Protein AF-A0A1N7HCP5-F1 (afdb_monomer_lite)

pLDDT: mean 70.61, std 15.7, range [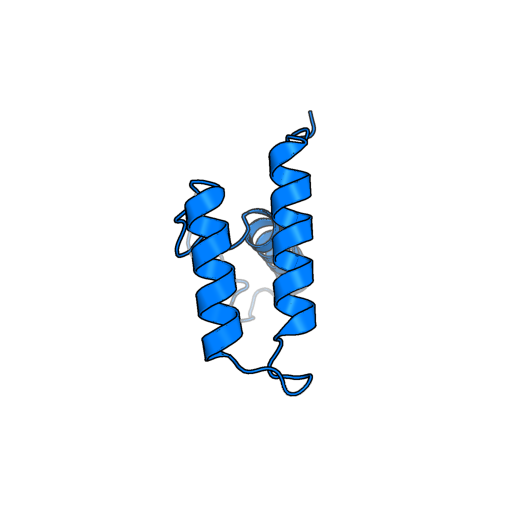36.38, 91.94]

Sequence (85 aa):
MSPTSDPADRDLRAARRAVIRANHPDVGGDPATLRRELDRLASVGGQAVPGARPRALRRRAAIRVRTLRAKLPRGCPGAKRYVDL

Foldseek 3Di:
DDPPQDPLNVVLVVQLVVLCVVAPVVVVHDPVSSVVSNVVSCVVVVHPDDPCPDVVVVVVVVVVLVVVLVVDPCPDVSVDDPDDD

Organism: NCBI:txid1344003

Secondary structure (DSSP, 8-state):
------HHHHHHHHHHHHHHHHH-GGGT--HHHHHHHHHHHHHHTT---TT---HHHHHHHHHHHHHHHHHS-TTSTTT--S---

Radius of gyration: 19.71 Å; chains: 1; bounding box: 31×50×34 Å

Structure (mmCIF, N/CA/C/O backbone):
data_AF-A0A1N7HCP5-F1
#
_entry.id   AF-A0A1N7HCP5-F1
#
loop_
_atom_site.group_PDB
_atom_site.id
_atom_site.type_symbol
_atom_site.label_atom_id
_atom_site.label_alt_id
_atom_site.label_comp_id
_atom_site.label_asym_id
_atom_site.label_entity_id
_atom_site.label_seq_id
_atom_site.pdbx_PDB_ins_code
_atom_site.Cartn_x
_atom_site.Cartn_y
_atom_site.Cartn_z
_atom_site.occupancy
_atom_site.B_iso_or_equiv
_atom_site.auth_seq_id
_atom_site.auth_comp_id
_atom_site.auth_asym_id
_atom_site.auth_atom_id
_atom_site.pdbx_PDB_model_num
ATOM 1 N N . MET A 1 1 ? 4.589 23.331 -15.369 1.00 36.38 1 MET A N 1
ATOM 2 C CA . MET A 1 1 ? 5.211 22.090 -15.872 1.00 36.38 1 MET A CA 1
ATOM 3 C C . MET A 1 1 ? 4.825 20.949 -14.947 1.00 36.38 1 MET A C 1
ATOM 5 O O . MET A 1 1 ? 5.148 20.990 -13.766 1.00 36.38 1 MET A O 1
ATOM 9 N N . SER A 1 2 ? 4.013 20.019 -15.443 1.00 41.09 2 SER A N 1
ATOM 10 C CA . SER A 1 2 ? 3.548 18.849 -14.692 1.00 41.09 2 SER A CA 1
ATOM 11 C C . SER A 1 2 ? 4.713 17.877 -14.479 1.00 41.09 2 SER A C 1
ATOM 13 O O . SER A 1 2 ? 5.498 17.710 -15.409 1.00 41.09 2 SER A O 1
ATOM 15 N N . PRO A 1 3 ? 4.853 17.223 -13.312 1.00 49.50 3 PRO A N 1
ATOM 16 C CA . PRO A 1 3 ? 5.819 16.147 -13.171 1.00 49.50 3 PRO A CA 1
ATOM 17 C C . PRO A 1 3 ? 5.302 14.980 -14.009 1.00 49.50 3 PRO A C 1
ATOM 19 O O . PRO A 1 3 ? 4.345 14.301 -13.623 1.00 49.50 3 PRO A O 1
ATOM 22 N N . THR A 1 4 ? 5.879 14.800 -15.194 1.00 51.50 4 THR A N 1
ATOM 23 C CA . THR A 1 4 ? 5.718 13.589 -15.991 1.00 51.50 4 THR A CA 1
ATOM 24 C C . THR A 1 4 ? 6.135 12.445 -15.084 1.00 51.50 4 THR A C 1
ATOM 26 O O . THR A 1 4 ? 7.299 12.315 -14.726 1.00 51.50 4 THR A O 1
ATOM 29 N N . SER A 1 5 ? 5.146 11.712 -14.577 1.00 59.00 5 SER A N 1
ATOM 30 C CA . SER A 1 5 ? 5.403 10.518 -13.786 1.00 59.00 5 SER A CA 1
ATOM 31 C C . SER A 1 5 ? 6.147 9.558 -14.694 1.00 59.00 5 SER A C 1
ATOM 33 O O . SER A 1 5 ? 5.589 9.183 -15.726 1.00 59.00 5 SER A O 1
ATOM 35 N N . ASP A 1 6 ? 7.381 9.236 -14.324 1.00 69.44 6 ASP A N 1
ATOM 36 C CA . ASP A 1 6 ? 8.222 8.265 -15.010 1.00 69.44 6 ASP A CA 1
ATOM 37 C C . ASP A 1 6 ? 7.389 6.996 -15.311 1.00 69.44 6 ASP A C 1
ATOM 39 O O . ASP A 1 6 ? 6.603 6.577 -14.447 1.00 69.44 6 ASP A O 1
ATOM 43 N N . PRO A 1 7 ? 7.436 6.414 -16.523 1.00 67.56 7 PRO A N 1
ATOM 44 C CA . PRO A 1 7 ? 6.749 5.154 -16.817 1.00 67.56 7 PRO A CA 1
ATOM 45 C C . PRO A 1 7 ? 7.005 4.074 -15.752 1.00 67.56 7 PRO A C 1
ATOM 47 O O . PRO A 1 7 ? 6.050 3.433 -15.311 1.00 67.56 7 PRO A O 1
ATOM 50 N N . ALA A 1 8 ? 8.228 3.977 -15.219 1.00 71.56 8 ALA A N 1
ATOM 51 C CA . ALA A 1 8 ? 8.555 3.044 -14.137 1.00 71.56 8 ALA A CA 1
ATOM 52 C C . ALA A 1 8 ? 7.738 3.308 -12.849 1.00 71.56 8 ALA A C 1
ATOM 54 O O . ALA A 1 8 ? 7.219 2.386 -12.214 1.00 71.56 8 ALA A O 1
ATOM 55 N N . ASP A 1 9 ? 7.520 4.581 -12.501 1.00 76.06 9 ASP A N 1
ATOM 56 C CA . ASP A 1 9 ? 6.685 4.987 -11.363 1.00 76.06 9 ASP A CA 1
ATOM 57 C C . ASP A 1 9 ? 5.194 4.699 -11.583 1.00 76.06 9 ASP A C 1
ATOM 59 O O . ASP A 1 9 ? 4.418 4.579 -10.622 1.00 76.06 9 ASP A O 1
ATOM 63 N N . ARG A 1 10 ? 4.741 4.681 -12.840 1.00 80.12 10 ARG A N 1
ATOM 64 C CA . ARG A 1 10 ? 3.354 4.350 -13.184 1.00 80.12 10 ARG A CA 1
ATOM 65 C C . ARG A 1 10 ? 3.111 2.857 -12.999 1.00 80.12 10 ARG A C 1
ATOM 67 O O . ARG A 1 10 ? 2.105 2.499 -12.378 1.00 80.12 10 ARG A O 1
ATOM 74 N N . ASP A 1 11 ? 4.039 2.031 -13.461 1.00 83.94 11 ASP A N 1
ATOM 75 C CA . ASP A 1 11 ? 3.945 0.575 -13.388 1.00 83.94 11 ASP A CA 1
ATOM 76 C C . ASP A 1 11 ? 4.037 0.087 -11.941 1.00 83.94 11 ASP A C 1
ATOM 78 O O . ASP A 1 11 ? 3.177 -0.673 -11.486 1.00 83.94 11 ASP A O 1
ATOM 82 N N . LEU A 1 12 ? 4.951 0.650 -11.143 1.00 83.69 12 LEU A N 1
ATOM 83 C CA . LEU A 1 12 ? 5.035 0.368 -9.706 1.00 83.69 12 LEU A CA 1
ATOM 84 C C . LEU A 1 12 ? 3.733 0.737 -8.968 1.00 83.69 12 LEU A C 1
ATOM 86 O O . LEU A 1 12 ? 3.253 0.006 -8.095 1.00 83.69 12 LEU A O 1
ATOM 90 N N . ARG A 1 13 ? 3.095 1.855 -9.342 1.00 84.56 13 ARG A N 1
ATOM 91 C CA . ARG A 1 13 ? 1.790 2.263 -8.791 1.00 84.56 13 ARG A CA 1
ATOM 92 C C . ARG A 1 13 ? 0.638 1.364 -9.235 1.00 84.56 13 ARG A C 1
ATOM 94 O O . ARG A 1 13 ? -0.359 1.272 -8.511 1.00 84.56 13 ARG A O 1
ATOM 101 N N . ALA A 1 14 ? 0.713 0.765 -10.418 1.00 89.00 14 ALA A N 1
ATOM 102 C CA . ALA A 1 14 ? -0.270 -0.207 -10.882 1.00 89.00 14 ALA A CA 1
ATOM 103 C C . ALA A 1 14 ? -0.117 -1.531 -10.119 1.00 89.00 14 ALA A C 1
ATOM 105 O O . ALA A 1 14 ? -1.099 -2.010 -9.548 1.00 89.00 14 ALA A O 1
ATOM 106 N N . ALA A 1 15 ? 1.115 -2.035 -9.996 1.00 87.88 15 ALA A N 1
ATOM 107 C CA . ALA A 1 15 ? 1.445 -3.243 -9.241 1.00 87.88 15 ALA A CA 1
ATOM 108 C C . ALA A 1 15 ? 1.007 -3.138 -7.771 1.00 87.88 15 ALA A C 1
ATOM 110 O O . ALA A 1 15 ? 0.289 -3.999 -7.261 1.00 87.88 15 ALA A O 1
ATOM 111 N N . ARG A 1 16 ? 1.310 -2.011 -7.112 1.00 87.69 16 ARG A N 1
ATOM 112 C CA . ARG A 1 16 ? 0.872 -1.751 -5.731 1.00 87.69 16 ARG A CA 1
ATOM 113 C C . ARG A 1 16 ? -0.650 -1.802 -5.574 1.00 87.69 16 ARG A C 1
ATOM 115 O O . ARG A 1 16 ? -1.156 -2.330 -4.589 1.00 87.69 16 ARG A O 1
ATOM 122 N N . ARG A 1 17 ? -1.400 -1.253 -6.535 1.00 91.38 17 ARG A N 1
ATOM 123 C CA . ARG A 1 17 ? -2.873 -1.279 -6.512 1.00 91.38 17 ARG A CA 1
ATOM 124 C C . ARG A 1 17 ? -3.436 -2.677 -6.744 1.00 91.38 17 ARG A C 1
ATOM 126 O O . ARG A 1 17 ? -4.459 -3.003 -6.150 1.00 91.38 17 ARG A O 1
ATOM 133 N N . ALA A 1 18 ? -2.793 -3.488 -7.580 1.00 91.94 18 ALA A N 1
ATOM 134 C CA . ALA A 1 18 ? -3.178 -4.881 -7.780 1.00 91.94 18 ALA A CA 1
ATOM 135 C C . ALA A 1 18 ? -3.044 -5.689 -6.479 1.00 91.94 18 ALA A C 1
ATOM 137 O O . ALA A 1 18 ? -4.017 -6.310 -6.061 1.00 91.94 18 ALA A O 1
ATOM 138 N N . VAL A 1 19 ? -1.905 -5.573 -5.786 1.00 91.00 19 VAL A N 1
ATOM 139 C CA . VAL A 1 19 ? -1.658 -6.248 -4.497 1.00 91.00 19 VAL A CA 1
ATOM 140 C C . VAL A 1 19 ? -2.671 -5.840 -3.428 1.00 91.00 19 VAL A C 1
ATOM 142 O O . VAL A 1 19 ? -3.208 -6.702 -2.734 1.00 91.00 19 VAL A O 1
ATOM 145 N N . ILE A 1 20 ? -2.970 -4.538 -3.324 1.00 90.56 20 ILE A N 1
ATOM 146 C CA . ILE A 1 20 ? -3.969 -4.030 -2.374 1.00 90.56 20 ILE A CA 1
ATOM 147 C C . ILE A 1 20 ? -5.339 -4.629 -2.668 1.00 90.56 20 ILE A C 1
ATOM 149 O O . ILE A 1 20 ? -5.972 -5.126 -1.751 1.00 90.56 20 ILE A O 1
ATOM 153 N N . ARG A 1 21 ? -5.793 -4.618 -3.927 1.00 90.62 21 ARG A N 1
ATOM 154 C CA . ARG A 1 21 ? -7.108 -5.177 -4.281 1.00 90.62 21 ARG A CA 1
ATOM 155 C C . ARG A 1 21 ? -7.210 -6.674 -4.002 1.00 90.62 21 ARG A C 1
ATOM 157 O O . ARG A 1 21 ? -8.278 -7.121 -3.614 1.00 90.62 21 ARG A O 1
ATOM 164 N N . ALA A 1 22 ? -6.124 -7.420 -4.193 1.00 89.62 22 ALA A N 1
ATOM 165 C CA . ALA A 1 22 ? -6.111 -8.864 -3.990 1.00 89.62 22 ALA A CA 1
ATOM 166 C C . ALA A 1 22 ? -6.117 -9.272 -2.507 1.00 89.62 22 ALA A C 1
ATOM 168 O O . ALA A 1 22 ? -6.699 -10.294 -2.169 1.00 89.62 22 ALA A O 1
ATOM 169 N N . ASN A 1 23 ? -5.489 -8.486 -1.624 1.00 89.25 23 ASN A N 1
ATOM 170 C CA . ASN A 1 23 ? -5.268 -8.868 -0.223 1.00 89.25 23 ASN A CA 1
ATOM 171 C C . ASN A 1 23 ? -5.922 -7.906 0.784 1.00 89.25 23 ASN A C 1
ATOM 173 O O . ASN A 1 23 ? -5.533 -7.879 1.950 1.00 89.25 23 ASN A O 1
ATOM 177 N N . HIS A 1 24 ? -6.868 -7.064 0.355 1.00 89.31 24 HIS A N 1
ATOM 178 C CA . HIS A 1 24 ? -7.464 -6.078 1.256 1.00 89.31 24 HIS A CA 1
ATOM 179 C C . HIS A 1 24 ? -8.281 -6.767 2.365 1.00 89.31 24 HIS A C 1
ATOM 181 O O . HIS A 1 24 ? -9.115 -7.616 2.049 1.00 89.31 24 HIS A O 1
ATOM 187 N N . PRO A 1 25 ? -8.134 -6.374 3.643 1.00 87.81 25 PRO A N 1
ATOM 188 C CA . PRO A 1 25 ? -8.911 -6.963 4.736 1.00 87.81 25 PRO A CA 1
ATOM 189 C C . PRO A 1 25 ? -10.424 -6.776 4.563 1.00 87.81 25 PRO A C 1
ATOM 191 O O . PRO A 1 25 ? -11.182 -7.705 4.814 1.00 87.81 25 PRO A O 1
ATOM 194 N N . ASP A 1 26 ? -10.869 -5.632 4.031 1.00 87.00 26 ASP A N 1
ATOM 195 C CA . ASP A 1 26 ? -12.301 -5.387 3.768 1.00 87.00 26 ASP A CA 1
ATOM 196 C C . ASP A 1 26 ? -12.917 -6.331 2.716 1.00 87.00 26 ASP A C 1
ATOM 198 O O . ASP A 1 26 ? -14.137 -6.401 2.615 1.00 87.00 26 ASP A O 1
ATOM 202 N N . VAL A 1 27 ? -12.104 -7.052 1.930 1.00 88.69 27 VAL A N 1
ATOM 203 C CA . VAL A 1 27 ? -12.586 -8.096 1.000 1.00 88.69 27 VAL A CA 1
ATOM 204 C C . VAL A 1 27 ? -12.269 -9.514 1.492 1.00 88.69 27 VAL A C 1
ATOM 206 O O . VAL A 1 27 ? -12.361 -10.465 0.723 1.00 88.69 27 VAL A O 1
ATOM 209 N N . GLY A 1 28 ? -11.891 -9.664 2.767 1.00 86.44 28 GLY A N 1
ATOM 210 C CA . GLY A 1 28 ? -11.521 -10.947 3.375 1.00 86.44 28 GLY A CA 1
ATOM 211 C C . GLY A 1 28 ? -10.063 -11.363 3.156 1.00 86.44 28 GLY A C 1
ATOM 212 O O . GLY A 1 28 ? -9.713 -12.512 3.413 1.00 86.44 28 GLY A O 1
ATOM 213 N N . GLY A 1 29 ? -9.207 -10.458 2.674 1.00 89.56 29 GLY A N 1
ATOM 214 C CA . GLY A 1 29 ? -7.779 -10.712 2.504 1.00 89.56 29 GLY A CA 1
ATOM 215 C C . GLY A 1 29 ? -6.996 -10.682 3.820 1.00 89.56 29 GLY A C 1
ATOM 216 O O . GLY A 1 29 ? -7.375 -10.011 4.781 1.00 89.56 29 GLY A O 1
ATOM 217 N N . ASP A 1 30 ? -5.866 -11.388 3.856 1.00 90.31 30 ASP A N 1
ATOM 218 C CA . ASP A 1 30 ? -4.984 -11.405 5.022 1.00 90.31 30 ASP A CA 1
ATOM 219 C C . ASP A 1 30 ? -4.087 -10.146 5.070 1.00 90.31 30 ASP A C 1
ATOM 221 O O . ASP A 1 30 ? -3.259 -9.935 4.170 1.00 90.31 30 ASP A O 1
ATOM 225 N N . PRO A 1 31 ? -4.175 -9.318 6.132 1.00 84.44 31 PRO A N 1
ATOM 226 C CA . PRO A 1 31 ? -3.332 -8.135 6.282 1.00 84.44 31 PRO A CA 1
ATOM 227 C C . PRO A 1 31 ? -1.835 -8.464 6.385 1.00 84.44 31 PRO A C 1
ATOM 229 O O . PRO A 1 31 ? -1.008 -7.642 5.975 1.00 84.44 31 PRO A O 1
ATOM 232 N N . ALA A 1 32 ? -1.458 -9.639 6.902 1.00 88.31 32 ALA A N 1
ATOM 233 C CA . ALA A 1 32 ? -0.054 -10.035 6.980 1.00 88.31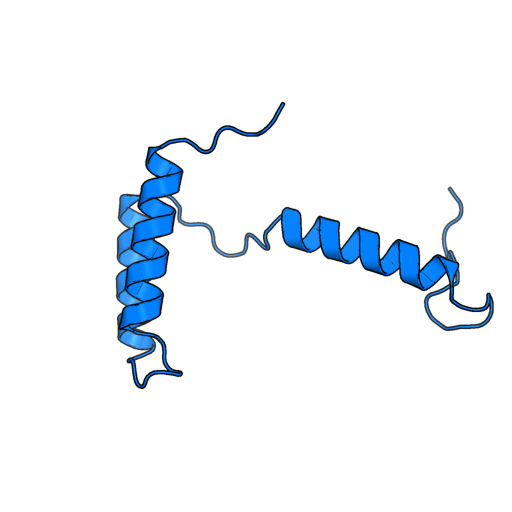 32 ALA A CA 1
ATOM 234 C C . ALA A 1 32 ? 0.509 -10.337 5.585 1.00 88.31 32 ALA A C 1
ATOM 236 O O . ALA A 1 32 ? 1.600 -9.875 5.247 1.00 88.31 32 ALA A O 1
ATOM 237 N N . THR A 1 33 ? -0.248 -11.050 4.753 1.00 87.75 33 THR A N 1
ATOM 238 C CA . THR A 1 33 ? 0.078 -11.285 3.340 1.00 87.75 33 THR A CA 1
ATOM 239 C C . THR A 1 33 ? 0.160 -9.975 2.559 1.00 87.75 33 THR A C 1
ATOM 241 O O . THR A 1 33 ? 1.157 -9.729 1.878 1.00 87.75 33 THR A O 1
ATOM 244 N N . LEU A 1 34 ? -0.812 -9.072 2.736 1.00 89.44 34 LEU A N 1
ATOM 245 C CA . LEU A 1 34 ? -0.782 -7.741 2.124 1.00 89.44 34 LEU A CA 1
ATOM 246 C C . LEU A 1 34 ? 0.508 -6.983 2.467 1.00 89.44 34 LEU A C 1
ATOM 248 O O . LEU A 1 34 ? 1.124 -6.373 1.592 1.00 89.44 34 LEU A O 1
ATOM 252 N N . ARG A 1 35 ? 0.928 -7.017 3.737 1.00 87.38 35 ARG A N 1
ATOM 253 C CA . ARG A 1 35 ? 2.146 -6.339 4.188 1.00 87.38 35 ARG A CA 1
ATOM 254 C C . ARG A 1 35 ? 3.394 -6.909 3.514 1.00 87.38 35 ARG A C 1
ATOM 256 O O . ARG A 1 35 ? 4.176 -6.133 2.972 1.00 87.38 35 ARG A O 1
ATOM 263 N N . ARG A 1 36 ? 3.542 -8.239 3.492 1.00 88.38 36 ARG A N 1
ATOM 264 C CA . ARG A 1 36 ? 4.693 -8.921 2.872 1.00 88.38 36 ARG A CA 1
ATOM 265 C C . ARG A 1 36 ? 4.826 -8.583 1.388 1.00 88.38 36 ARG A C 1
ATOM 267 O O . ARG A 1 36 ? 5.920 -8.264 0.932 1.00 88.38 36 ARG A O 1
ATOM 274 N N . GLU A 1 37 ? 3.719 -8.600 0.651 1.00 88.44 37 GLU A N 1
ATOM 275 C CA . GLU A 1 37 ? 3.718 -8.299 -0.786 1.00 88.44 37 GLU A CA 1
ATOM 276 C C . GLU A 1 37 ? 4.027 -6.823 -1.077 1.00 88.44 37 GLU A C 1
ATOM 278 O O . GLU A 1 37 ? 4.745 -6.497 -2.025 1.00 88.44 37 GLU A O 1
ATOM 283 N N . LEU A 1 38 ? 3.542 -5.905 -0.235 1.00 88.50 38 LEU A N 1
ATOM 284 C CA . LEU A 1 38 ? 3.892 -4.488 -0.345 1.00 88.50 38 LEU A CA 1
ATOM 285 C C . LEU A 1 38 ? 5.368 -4.222 -0.037 1.00 88.50 38 LEU A C 1
ATOM 287 O O . LEU A 1 38 ? 5.986 -3.420 -0.738 1.00 88.50 38 LEU A O 1
ATOM 291 N N . ASP A 1 39 ? 5.930 -4.888 0.972 1.00 86.44 39 ASP A N 1
ATOM 292 C CA . ASP A 1 39 ? 7.346 -4.759 1.320 1.00 86.44 39 ASP A CA 1
ATOM 293 C C . ASP A 1 39 ? 8.233 -5.330 0.200 1.00 86.44 39 ASP A C 1
ATOM 295 O O . ASP A 1 39 ? 9.195 -4.682 -0.210 1.00 86.44 39 ASP A O 1
ATOM 299 N N . ARG A 1 40 ? 7.844 -6.463 -0.402 1.00 86.69 40 ARG A N 1
ATOM 300 C CA . ARG A 1 40 ? 8.518 -7.038 -1.579 1.00 86.69 40 ARG A CA 1
ATOM 301 C C . ARG A 1 40 ? 8.558 -6.061 -2.756 1.00 86.69 40 ARG A C 1
ATOM 303 O O . ARG A 1 40 ? 9.612 -5.859 -3.357 1.00 86.69 40 ARG A O 1
ATOM 310 N N . LEU A 1 41 ? 7.428 -5.421 -3.064 1.00 84.88 41 LEU A N 1
ATOM 311 C CA . LEU A 1 41 ? 7.349 -4.396 -4.111 1.00 84.88 41 LEU A CA 1
ATOM 312 C C . LEU A 1 41 ? 8.203 -3.161 -3.788 1.00 84.88 41 LEU A C 1
ATOM 314 O O . LEU A 1 41 ?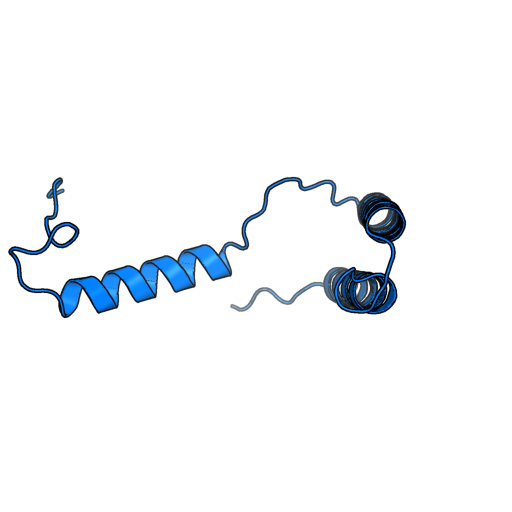 8.804 -2.580 -4.691 1.00 84.88 41 LEU A O 1
ATOM 318 N N . ALA A 1 42 ? 8.271 -2.758 -2.518 1.00 80.81 42 ALA A N 1
ATOM 319 C CA . ALA A 1 42 ? 9.098 -1.636 -2.082 1.00 80.81 42 ALA A CA 1
ATOM 320 C C . ALA A 1 42 ? 10.601 -1.931 -2.227 1.00 80.81 42 ALA A C 1
ATOM 322 O O . ALA A 1 42 ? 11.347 -1.045 -2.646 1.00 80.81 42 ALA A O 1
ATOM 323 N N . SER A 1 43 ? 11.031 -3.168 -1.948 1.00 80.00 43 SER A N 1
ATOM 324 C CA . SER A 1 43 ? 12.411 -3.623 -2.161 1.00 80.00 43 SER A CA 1
ATOM 325 C C . SER A 1 43 ? 12.805 -3.623 -3.640 1.00 80.00 43 SER A C 1
ATOM 327 O O . SER A 1 43 ? 13.899 -3.178 -3.970 1.00 80.00 43 SER A O 1
ATOM 329 N N . VAL A 1 44 ? 11.912 -4.062 -4.536 1.00 75.12 44 VAL A N 1
ATOM 330 C CA . VAL A 1 44 ? 12.165 -4.066 -5.993 1.00 75.12 44 VAL A CA 1
ATOM 331 C C . VAL A 1 44 ? 12.210 -2.644 -6.562 1.00 75.12 44 VAL A C 1
ATOM 333 O O . VAL A 1 44 ? 13.023 -2.349 -7.430 1.00 75.12 44 VAL A O 1
ATOM 336 N N . GLY A 1 45 ? 11.363 -1.744 -6.056 1.00 66.56 45 GLY A N 1
ATOM 337 C CA . GLY A 1 45 ? 11.301 -0.348 -6.497 1.00 66.56 45 GLY A CA 1
ATOM 338 C C . GLY A 1 45 ? 12.297 0.602 -5.819 1.00 66.56 45 GLY A C 1
ATOM 339 O O . GLY A 1 45 ? 12.191 1.808 -6.026 1.00 66.56 45 GLY A O 1
ATOM 340 N N . GLY A 1 46 ? 13.198 0.111 -4.954 1.00 59.25 46 GLY A N 1
ATOM 341 C CA . GLY A 1 46 ? 14.157 0.938 -4.201 1.00 59.25 46 GLY A CA 1
ATOM 342 C C . GLY A 1 46 ? 13.524 1.970 -3.250 1.00 59.25 46 GLY A C 1
ATOM 343 O O . GLY A 1 46 ? 14.210 2.842 -2.720 1.00 59.25 46 GLY A O 1
ATOM 344 N N . GLN A 1 47 ? 12.211 1.9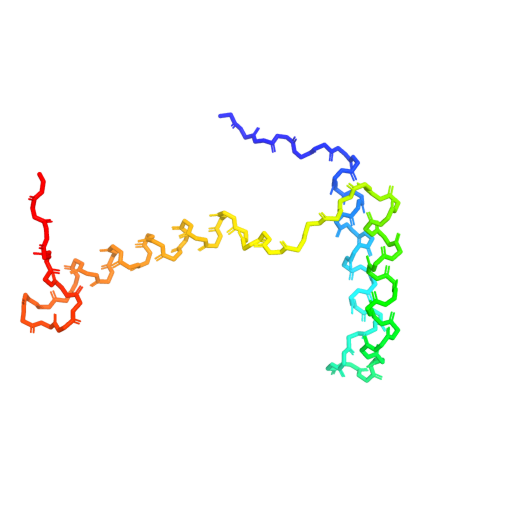00 -3.024 1.00 56.75 47 GLN A N 1
ATOM 345 C CA . GLN A 1 47 ? 11.424 2.902 -2.304 1.00 56.75 47 GLN A CA 1
ATOM 346 C C . GLN A 1 47 ? 11.041 2.385 -0.917 1.00 56.75 47 GLN A C 1
ATOM 348 O O . GLN A 1 47 ? 9.874 2.128 -0.616 1.00 56.75 47 GLN A O 1
ATOM 353 N N . ALA A 1 48 ? 12.022 2.293 -0.024 1.00 46.47 48 ALA A N 1
ATOM 354 C CA . ALA A 1 48 ? 11.743 2.258 1.405 1.00 46.47 48 ALA A CA 1
ATOM 355 C C . ALA A 1 48 ? 11.382 3.681 1.870 1.00 46.47 48 ALA A C 1
ATOM 357 O O . ALA A 1 48 ? 12.246 4.443 2.293 1.00 46.47 48 ALA A O 1
ATOM 358 N N . VAL A 1 49 ? 10.106 4.078 1.773 1.00 49.62 49 VAL A N 1
ATOM 359 C CA . VAL A 1 49 ? 9.650 5.358 2.348 1.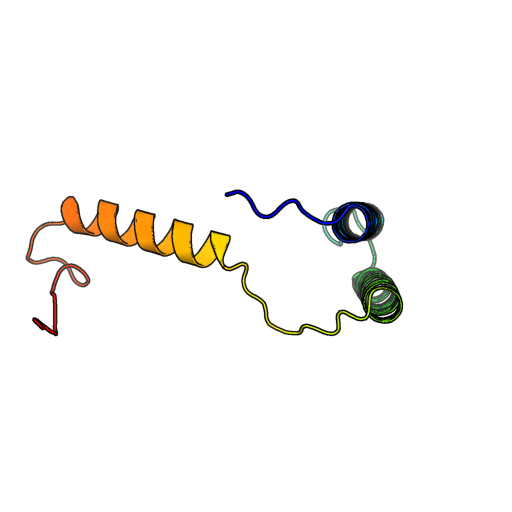00 49.62 49 VAL A CA 1
ATOM 360 C C . VAL A 1 49 ? 8.543 5.126 3.377 1.00 49.62 49 VAL A C 1
ATOM 362 O O . VAL A 1 49 ? 7.353 5.159 3.040 1.00 49.62 49 VAL A O 1
ATOM 365 N N . PRO A 1 50 ? 8.896 4.946 4.662 1.00 42.16 50 PRO A N 1
AT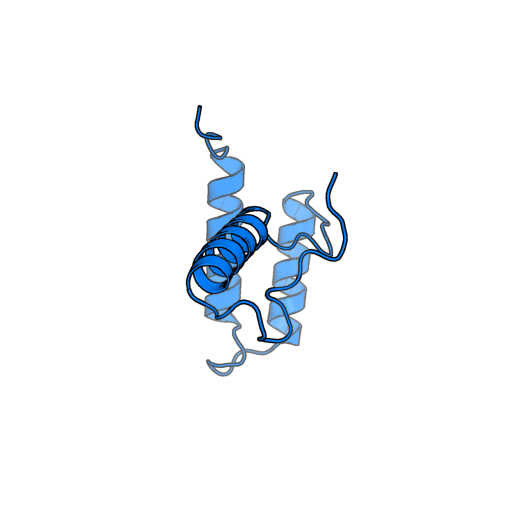OM 366 C CA . PRO A 1 50 ? 7.936 5.087 5.738 1.00 42.16 50 PRO A CA 1
ATOM 367 C C . PRO A 1 50 ? 7.613 6.580 5.915 1.00 42.16 50 PRO A C 1
ATOM 369 O O . PRO A 1 50 ? 8.488 7.398 6.182 1.00 42.16 50 PRO A O 1
ATOM 372 N N . GLY A 1 51 ? 6.340 6.960 5.763 1.00 47.22 51 GLY A N 1
ATOM 373 C CA . GLY A 1 51 ? 5.841 8.257 6.251 1.00 47.22 51 GLY A CA 1
ATOM 374 C C . GLY A 1 51 ? 5.584 9.366 5.222 1.00 47.22 51 GLY A C 1
ATOM 375 O O . GLY A 1 51 ? 5.218 10.478 5.616 1.00 47.22 51 GLY A O 1
ATOM 376 N N . ALA A 1 52 ? 5.673 9.108 3.915 1.00 47.78 52 ALA A N 1
ATOM 377 C CA . ALA A 1 52 ? 5.310 10.107 2.908 1.00 47.78 52 ALA A CA 1
ATOM 378 C C . ALA A 1 52 ? 3.783 10.310 2.833 1.00 47.78 52 ALA A C 1
ATOM 380 O O . ALA A 1 52 ? 3.105 9.814 1.935 1.00 47.78 52 ALA A O 1
ATOM 381 N N . ARG A 1 53 ? 3.213 11.090 3.765 1.00 53.41 53 ARG A N 1
ATOM 382 C CA . ARG A 1 53 ? 1.875 11.672 3.573 1.00 53.41 53 ARG A CA 1
ATOM 383 C C . ARG A 1 53 ? 1.897 12.422 2.234 1.00 53.41 53 ARG A C 1
ATOM 385 O O . ARG A 1 53 ? 2.721 13.331 2.093 1.00 53.41 53 ARG A O 1
ATOM 392 N N . PRO A 1 54 ? 1.028 12.089 1.262 1.00 52.97 54 PRO A N 1
ATOM 393 C CA . PRO A 1 54 ? 1.141 12.644 -0.078 1.00 52.97 54 PRO A CA 1
ATOM 394 C C . PRO A 1 54 ? 1.087 14.171 -0.007 1.00 52.97 54 PRO A C 1
ATOM 396 O O . PRO A 1 54 ? 0.133 14.741 0.526 1.00 52.97 54 PRO A O 1
ATOM 399 N N . ARG A 1 55 ? 2.109 14.858 -0.538 1.00 56.94 55 ARG A N 1
ATOM 400 C CA . ARG A 1 55 ? 2.175 16.336 -0.582 1.00 56.94 55 ARG A CA 1
ATOM 401 C C . ARG A 1 55 ? 0.887 16.946 -1.158 1.00 56.94 55 ARG A C 1
ATOM 403 O O . ARG A 1 55 ? 0.448 18.004 -0.713 1.00 56.94 55 ARG A O 1
ATOM 410 N N . ALA A 1 56 ? 0.239 16.240 -2.087 1.00 55.31 56 ALA A N 1
ATOM 411 C CA . ALA A 1 56 ? -1.062 16.598 -2.645 1.00 55.31 56 ALA A CA 1
ATOM 412 C C . ALA A 1 56 ? -2.196 16.625 -1.599 1.00 55.31 56 ALA A C 1
ATOM 414 O O . ALA A 1 56 ? -3.024 17.535 -1.620 1.00 55.31 56 ALA A O 1
ATOM 415 N N . LEU A 1 57 ? -2.215 15.682 -0.652 1.00 57.03 57 LEU A N 1
ATOM 416 C CA . LEU A 1 57 ? -3.194 15.635 0.437 1.00 57.03 57 LEU A CA 1
ATOM 417 C C . LEU A 1 57 ? -2.995 16.810 1.404 1.00 57.03 57 LEU A C 1
ATOM 419 O O . LEU A 1 57 ? -3.967 17.460 1.781 1.00 57.03 57 LEU A O 1
ATOM 423 N N . ARG A 1 58 ? -1.736 17.152 1.721 1.00 59.84 58 ARG A N 1
ATOM 424 C CA . ARG A 1 58 ? -1.405 18.336 2.538 1.00 59.84 58 ARG A CA 1
ATOM 425 C C . ARG A 1 58 ? -1.861 19.636 1.869 1.00 59.84 58 ARG A C 1
ATOM 427 O O . ARG A 1 58 ? -2.470 20.474 2.526 1.00 59.84 58 ARG A O 1
ATOM 434 N N . ARG A 1 59 ? -1.635 19.788 0.557 1.00 60.00 59 ARG A N 1
ATOM 435 C CA . ARG A 1 59 ? -2.091 20.969 -0.203 1.00 60.00 59 ARG A CA 1
ATOM 436 C C . ARG A 1 59 ? -3.615 21.081 -0.243 1.00 60.00 59 ARG A C 1
ATOM 438 O O . ARG A 1 59 ? -4.148 22.158 0.005 1.00 60.00 59 ARG A O 1
ATOM 445 N N . ARG A 1 60 ? -4.325 19.976 -0.498 1.00 59.66 60 ARG A N 1
ATOM 446 C CA . ARG A 1 60 ? -5.799 19.957 -0.498 1.00 59.66 60 ARG A CA 1
ATOM 447 C C . ARG A 1 60 ? -6.378 20.293 0.879 1.00 59.66 60 ARG A C 1
ATOM 449 O O . ARG A 1 60 ? -7.337 21.055 0.956 1.00 59.66 60 ARG A O 1
ATOM 456 N N . ALA A 1 61 ? -5.773 19.781 1.952 1.00 65.19 61 ALA A N 1
ATOM 457 C CA . ALA A 1 61 ? -6.163 20.118 3.318 1.00 65.19 61 ALA A CA 1
ATOM 458 C C . ALA A 1 61 ? -5.940 21.610 3.624 1.00 65.19 61 ALA A C 1
ATOM 460 O O . ALA A 1 61 ? -6.847 22.268 4.124 1.00 65.19 61 ALA A O 1
ATOM 461 N N . ALA A 1 62 ? -4.785 22.171 3.250 1.00 68.50 62 ALA A N 1
ATOM 462 C CA . ALA A 1 62 ? -4.480 23.587 3.460 1.00 68.50 62 ALA A CA 1
ATOM 463 C C . ALA A 1 62 ? -5.460 24.525 2.728 1.00 68.50 62 ALA A C 1
ATOM 465 O O . ALA A 1 62 ? -5.922 25.509 3.305 1.00 68.50 62 ALA A O 1
ATOM 466 N N . ILE A 1 63 ? -5.828 24.197 1.482 1.00 69.69 63 ILE A N 1
ATOM 467 C CA . ILE A 1 63 ? -6.818 24.966 0.711 1.00 69.69 63 ILE A CA 1
ATOM 468 C C . ILE A 1 63 ? -8.189 24.918 1.397 1.00 69.69 63 ILE A C 1
ATOM 470 O O . ILE A 1 63 ? -8.788 25.969 1.612 1.00 69.69 63 ILE A O 1
ATOM 474 N N . ARG A 1 64 ? -8.652 23.728 1.813 1.00 67.75 64 ARG A N 1
ATOM 475 C CA . ARG A 1 64 ? -9.932 23.574 2.530 1.00 67.75 64 ARG A CA 1
ATOM 476 C C . ARG A 1 64 ? -9.962 24.364 3.838 1.00 67.75 64 ARG A C 1
ATOM 478 O O . ARG A 1 64 ? -10.949 25.036 4.122 1.00 67.75 64 ARG A O 1
ATOM 485 N N . VAL A 1 65 ? -8.873 24.340 4.606 1.00 70.19 65 VAL A N 1
ATOM 486 C CA . VAL A 1 65 ? -8.753 25.125 5.845 1.00 70.19 65 VAL A CA 1
ATOM 487 C C . VAL A 1 65 ? -8.839 26.624 5.552 1.00 70.19 65 VAL A C 1
ATOM 489 O O . VAL A 1 65 ? -9.573 27.331 6.238 1.00 70.19 65 VAL A O 1
ATOM 492 N N . ARG A 1 66 ? -8.159 27.121 4.510 1.00 68.94 66 ARG A N 1
ATOM 493 C CA . ARG A 1 66 ? -8.223 28.540 4.120 1.00 68.94 66 ARG A CA 1
ATOM 494 C C . ARG A 1 66 ? -9.634 28.962 3.698 1.00 68.94 66 ARG A C 1
ATOM 496 O O . ARG A 1 66 ? -10.086 30.025 4.111 1.00 68.94 66 ARG A O 1
ATOM 503 N N . THR A 1 67 ? -10.339 28.138 2.922 1.00 70.88 67 THR A N 1
ATOM 504 C CA . THR A 1 67 ? -11.714 28.442 2.491 1.00 70.88 67 THR A CA 1
ATOM 505 C C . THR A 1 67 ? -12.713 28.402 3.641 1.00 70.88 67 THR A C 1
ATOM 507 O O . THR A 1 67 ? -13.609 29.237 3.692 1.00 70.88 67 THR A O 1
ATOM 510 N N . LEU A 1 68 ? -12.554 27.463 4.579 1.00 68.62 68 LEU A N 1
ATOM 511 C CA . LEU A 1 68 ? -13.411 27.378 5.762 1.00 68.62 68 LEU A CA 1
ATOM 512 C C . LEU A 1 68 ? -13.175 28.572 6.688 1.00 68.62 68 LEU A C 1
ATOM 514 O O . LEU A 1 68 ? -14.129 29.202 7.124 1.00 68.62 68 LEU A O 1
ATOM 518 N N . ARG A 1 69 ? -11.913 28.961 6.903 1.00 65.50 69 ARG A N 1
ATOM 519 C CA . ARG A 1 69 ? -11.560 30.144 7.701 1.00 65.50 69 ARG A CA 1
ATOM 520 C C . ARG A 1 69 ? -12.148 31.448 7.161 1.00 65.50 69 ARG A C 1
ATOM 522 O O . ARG A 1 69 ? -12.505 32.297 7.961 1.00 65.50 69 ARG A O 1
ATOM 529 N N . ALA A 1 70 ? -12.275 31.605 5.842 1.00 68.50 70 ALA A N 1
ATOM 530 C CA . ALA A 1 70 ? -12.893 32.794 5.245 1.00 68.50 70 ALA A CA 1
ATOM 531 C C . ALA A 1 70 ? -14.412 32.881 5.487 1.00 68.50 70 ALA A C 1
ATOM 533 O O . ALA A 1 70 ? -14.982 33.962 5.391 1.00 68.50 70 ALA A O 1
ATOM 534 N N . LYS A 1 71 ? -15.063 31.751 5.785 1.00 71.19 71 LYS A N 1
ATOM 535 C CA . LYS A 1 71 ? -16.510 31.662 6.019 1.00 71.19 71 LYS A CA 1
ATOM 536 C C . LYS A 1 71 ? -16.885 31.621 7.503 1.00 71.19 71 LYS A C 1
ATOM 538 O O . LYS A 1 71 ? -18.066 31.681 7.821 1.00 71.19 71 LYS A O 1
ATOM 543 N N . LEU A 1 72 ? -15.907 31.489 8.401 1.00 64.25 72 LEU A N 1
ATOM 544 C CA . LEU A 1 72 ? -16.148 31.401 9.838 1.00 64.25 72 LEU A CA 1
ATOM 545 C C . LEU A 1 72 ? -16.138 32.800 10.486 1.00 64.25 72 LEU A C 1
ATOM 547 O O . LEU A 1 72 ? -15.248 33.599 10.185 1.00 64.25 72 LEU A O 1
ATOM 551 N N . PRO A 1 73 ? -17.083 33.101 11.398 1.00 69.19 73 PRO A N 1
ATOM 552 C CA . PRO A 1 73 ? -17.087 34.342 12.169 1.00 69.19 73 PRO A CA 1
ATOM 553 C C . PRO A 1 73 ? -15.784 34.527 12.958 1.00 69.19 73 PRO A C 1
ATOM 555 O O . PRO A 1 73 ? -15.206 33.565 13.469 1.00 69.19 73 PRO A O 1
ATOM 558 N N . ARG A 1 74 ? -15.344 35.781 13.131 1.00 64.75 74 ARG A N 1
ATOM 559 C CA . ARG A 1 74 ? -14.055 36.138 13.769 1.00 64.75 74 ARG A CA 1
ATOM 560 C C . ARG A 1 74 ? -13.919 35.682 15.236 1.00 64.75 74 ARG A C 1
ATOM 562 O O . ARG A 1 74 ? -12.823 35.749 15.785 1.00 64.75 74 ARG A O 1
ATOM 569 N N . GLY A 1 75 ? -15.004 35.209 15.856 1.00 66.31 75 GLY A N 1
ATOM 570 C CA . GLY A 1 75 ? -15.046 34.681 17.224 1.00 66.31 75 GLY A CA 1
ATOM 571 C C . GLY A 1 75 ? -14.891 33.159 17.355 1.00 66.31 75 GLY A C 1
ATOM 572 O O . GLY A 1 75 ? -14.767 32.672 18.475 1.00 66.31 75 GLY A O 1
ATOM 573 N N . CYS A 1 76 ? -14.878 32.392 16.257 1.00 61.12 76 CYS A N 1
ATOM 574 C CA . CYS A 1 76 ? -14.785 30.930 16.331 1.00 61.12 76 CYS A CA 1
ATOM 575 C C . CYS A 1 76 ? -13.345 30.447 16.620 1.00 61.12 76 CYS A C 1
ATOM 577 O O . CYS A 1 76 ? -12.394 30.919 15.979 1.00 61.12 76 CYS A O 1
ATOM 579 N N . PRO A 1 77 ? -13.154 29.459 17.520 1.00 59.91 77 PRO A N 1
ATOM 580 C CA . PRO A 1 77 ? -11.859 28.811 17.729 1.00 59.91 77 PRO A CA 1
ATOM 581 C C . PRO A 1 77 ? -11.312 28.264 16.400 1.00 59.91 77 PRO A C 1
ATOM 583 O O . PRO A 1 77 ? -11.966 27.476 15.723 1.00 59.91 77 PRO A O 1
ATOM 586 N N . GLY A 1 78 ? -10.127 28.729 15.987 1.00 57.34 78 GLY A N 1
ATOM 587 C CA . GLY A 1 78 ? -9.503 28.384 14.699 1.00 57.34 78 GLY A CA 1
ATOM 588 C C . GLY A 1 78 ? -9.566 29.468 13.610 1.00 57.34 78 GLY A C 1
ATOM 589 O O . GLY A 1 78 ? -8.883 29.319 12.590 1.00 57.34 78 GLY A O 1
ATOM 590 N N . ALA A 1 79 ? -10.315 30.557 13.831 1.00 57.00 79 ALA A N 1
ATOM 591 C CA . ALA A 1 79 ? -10.340 31.751 12.976 1.00 57.00 79 ALA A CA 1
ATOM 592 C C . ALA A 1 79 ? -9.283 32.809 13.365 1.00 57.00 79 ALA A C 1
ATOM 594 O O . ALA A 1 79 ? -8.878 33.613 12.525 1.00 57.00 79 ALA A O 1
ATOM 595 N N . LYS A 1 80 ? -8.804 32.798 14.619 1.00 56.47 80 LYS A N 1
ATOM 596 C CA . LYS A 1 80 ? -7.765 33.719 15.108 1.00 56.47 80 LYS A CA 1
ATOM 597 C C . LYS A 1 80 ? -6.415 33.447 14.431 1.00 56.47 80 LYS A C 1
ATOM 599 O O . LYS A 1 80 ? -5.910 32.323 14.458 1.00 56.47 80 LYS A O 1
ATOM 604 N N . ARG A 1 81 ? -5.820 34.491 13.847 1.00 57.62 81 ARG A N 1
ATOM 605 C CA . ARG A 1 81 ? -4.393 34.529 13.512 1.00 57.62 81 ARG A CA 1
ATOM 606 C C . ARG A 1 81 ? -3.660 34.881 14.803 1.00 57.62 81 ARG A C 1
ATOM 608 O O . ARG A 1 81 ? -3.790 35.992 15.288 1.00 57.62 81 ARG A O 1
ATOM 615 N N . TYR A 1 82 ? -2.979 33.911 15.405 1.00 55.56 82 TYR A N 1
ATOM 616 C CA . TYR A 1 82 ? -2.158 34.143 16.603 1.00 55.56 82 TYR A CA 1
ATOM 617 C C . TYR A 1 82 ? -0.770 34.706 16.268 1.00 55.56 82 TYR A C 1
ATOM 619 O O . TYR A 1 82 ? 0.031 34.940 17.162 1.00 55.56 82 TYR A O 1
ATOM 627 N N . VAL A 1 83 ? -0.485 34.899 14.981 1.00 46.59 83 VAL A N 1
ATOM 628 C CA . VAL A 1 83 ? 0.762 35.469 14.486 1.00 46.59 83 VAL A CA 1
ATOM 629 C C . VAL A 1 83 ? 0.396 36.289 13.257 1.00 46.59 83 VAL A C 1
ATOM 631 O O . VAL A 1 83 ? -0.032 35.723 12.246 1.00 46.59 83 VAL A O 1
ATOM 634 N N . ASP A 1 84 ? 0.488 37.607 13.383 1.00 47.66 84 ASP A N 1
ATOM 635 C CA . ASP A 1 84 ? 0.640 38.495 12.239 1.00 47.66 84 ASP A CA 1
ATOM 636 C C . ASP A 1 84 ? 2.154 38.629 12.010 1.00 47.66 84 ASP A C 1
ATOM 638 O O . ASP A 1 84 ? 2.895 38.986 12.926 1.00 47.66 84 ASP A O 1
ATOM 642 N N . LEU A 1 85 ? 2.599 38.224 10.818 1.00 43.06 85 LEU A N 1
ATOM 643 C CA . LEU A 1 85 ? 3.914 38.521 10.247 1.00 43.06 85 LEU A CA 1
ATOM 644 C C . LEU A 1 85 ? 3.705 39.563 9.152 1.00 43.06 85 LEU A C 1
ATOM 646 O O . LEU A 1 85 ? 2.738 39.366 8.372 1.00 43.06 85 LEU A O 1
#